Protein AF-A0A963Q254-F1 (afdb_monomer_lite)

Foldseek 3Di:
DVVVVVVCVVVVLVVCLAVVPPPPVQAPLLVQLAVQLVVCCVVPVPAHAQEEEFDPPSRCSNCVNNNVRYHYAHQDQPDPRNVVPHDPPCLQHKYWHKDWLFWDPDLDADPVNQQVSLVPRPDPRSVSRVVVCVVVVHDDRKDKDWAFRDDPSRPRRTTIMMIIGIRDRPPPPPDDDD

Radius of gyration: 19.31 Å; chains: 1; bounding box: 41×35×80 Å

Sequence (178 aa):
VLALVALLGPAYGWWEARSGGDSIYQLPRPEAAQALLHQWQERYPGTPLRWVGGQWQENGLMAFYGDRHLFTLPGTPDSEPAQAYPHPGWARQGGGLLCPAGWSAMPSLTAEDLQTLAGTLDTECARTARQWLLARGQTAPPLAVSLPRLGWRFPAAAPYAYVLYVYLPPATHAAPGG

pLDDT: mean 85.43, std 15.02, range [34.84, 98.19]

Secondary structure (DSSP, 8-state):
-HHHHHHHHHHHHHHHHHHT---GGGS-HHHHHHHHHHHHHHH-TTS-EEEEEESTTTTHHHHHHT-TTPEE-SBSTTSHHHHTS--TTGGGSEEEEEEEEEE-SSS---HHHHHHHHHH--SHHHHHHHHHHHTTT--PPPEEEEE---STT-SS-PPEEEEEEEE-------PPP-

Structure (mmCIF, N/CA/C/O backbone):
data_AF-A0A963Q254-F1
#
_entry.id   AF-A0A963Q254-F1
#
loop_
_atom_site.group_PDB
_atom_site.id
_atom_site.type_symbol
_atom_site.label_atom_id
_atom_site.label_alt_id
_atom_site.label_comp_id
_atom_site.label_asym_id
_atom_site.label_entity_id
_atom_site.label_seq_id
_atom_site.pdbx_PDB_ins_code
_atom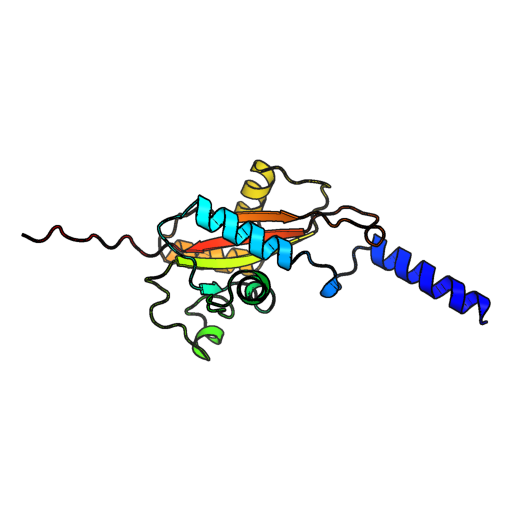_site.Cartn_x
_atom_site.Cartn_y
_atom_site.Cartn_z
_atom_site.occupancy
_atom_site.B_iso_or_equiv
_atom_site.auth_seq_id
_atom_site.auth_comp_id
_atom_site.auth_asym_id
_atom_site.auth_atom_id
_atom_site.pdbx_PDB_model_num
ATOM 1 N N . VAL A 1 1 ? 18.760 -19.162 -42.687 1.00 62.81 1 VAL A N 1
ATOM 2 C CA . VAL A 1 1 ? 17.557 -19.261 -41.821 1.00 62.81 1 VAL A CA 1
ATOM 3 C C . VAL A 1 1 ? 17.934 -19.422 -40.349 1.00 62.81 1 VAL A C 1
ATOM 5 O O . VAL A 1 1 ? 17.625 -18.523 -39.584 1.00 62.81 1 VAL A O 1
ATOM 8 N N . LEU A 1 2 ? 18.687 -20.460 -39.954 1.00 62.59 2 LEU A N 1
ATOM 9 C CA . LEU A 1 2 ? 19.126 -20.668 -38.556 1.00 62.59 2 LEU A CA 1
ATOM 10 C C . LEU A 1 2 ? 19.910 -19.490 -37.943 1.00 62.59 2 LEU A C 1
ATOM 12 O O . LEU A 1 2 ? 19.613 -19.083 -36.827 1.00 62.59 2 LEU A O 1
ATOM 16 N N . ALA A 1 3 ? 20.839 -18.880 -38.688 1.00 68.00 3 ALA A N 1
ATOM 17 C CA . ALA A 1 3 ? 21.587 -17.705 -38.217 1.00 68.00 3 ALA A CA 1
ATOM 18 C C . ALA A 1 3 ? 20.702 -16.462 -37.994 1.00 68.00 3 ALA A C 1
ATOM 20 O O . ALA A 1 3 ? 20.981 -15.645 -37.124 1.00 68.00 3 ALA A O 1
ATOM 21 N N . LEU A 1 4 ? 19.607 -16.339 -38.753 1.00 62.94 4 LEU A N 1
ATOM 22 C CA . LEU A 1 4 ? 18.657 -15.232 -38.627 1.00 62.94 4 LEU A CA 1
ATOM 23 C C . LEU A 1 4 ? 17.777 -15.414 -37.383 1.00 62.94 4 LEU A C 1
ATOM 25 O O . LEU A 1 4 ? 17.580 -14.474 -36.623 1.00 62.94 4 LEU A O 1
ATOM 29 N N . VAL A 1 5 ? 17.327 -16.646 -37.125 1.00 68.25 5 VAL A N 1
ATOM 30 C CA . VAL A 1 5 ? 16.584 -17.007 -35.905 1.00 68.25 5 VAL A CA 1
ATOM 31 C C . VAL A 1 5 ? 17.454 -16.828 -34.652 1.00 68.25 5 VAL A C 1
ATOM 33 O O . VAL A 1 5 ? 16.980 -16.299 -33.649 1.00 68.25 5 VAL A O 1
ATOM 36 N N . ALA A 1 6 ? 18.742 -17.187 -34.724 1.00 72.44 6 ALA A N 1
ATOM 37 C CA . ALA A 1 6 ? 19.686 -17.044 -33.613 1.00 72.44 6 ALA A CA 1
ATOM 38 C C . ALA A 1 6 ? 19.984 -15.581 -33.232 1.00 72.44 6 ALA A C 1
ATOM 40 O O . ALA A 1 6 ? 20.311 -15.320 -32.079 1.00 72.44 6 ALA A O 1
ATOM 41 N N . LEU A 1 7 ? 19.860 -14.633 -34.167 1.00 75.75 7 LEU A N 1
ATOM 42 C CA . LEU A 1 7 ? 20.053 -13.200 -33.908 1.00 75.75 7 LEU A CA 1
ATOM 43 C C . LEU A 1 7 ? 18.751 -12.488 -33.517 1.00 75.75 7 LEU A C 1
ATOM 45 O O . LEU A 1 7 ? 18.782 -11.556 -32.715 1.00 75.75 7 LEU A O 1
ATOM 49 N N . LEU A 1 8 ? 17.606 -12.949 -34.027 1.00 76.75 8 LEU A N 1
ATOM 50 C CA . LEU A 1 8 ? 16.298 -12.375 -33.707 1.00 76.75 8 LEU A CA 1
ATOM 51 C C . LEU A 1 8 ? 15.907 -12.581 -32.239 1.00 76.75 8 LEU A C 1
ATOM 53 O O . LEU A 1 8 ? 15.376 -11.658 -31.636 1.00 76.75 8 LEU A O 1
ATOM 57 N N . GLY A 1 9 ? 16.204 -13.739 -31.639 1.00 71.88 9 GLY A N 1
ATOM 58 C CA . GLY A 1 9 ? 15.888 -14.011 -30.228 1.00 71.88 9 GLY A CA 1
ATOM 59 C C . GLY A 1 9 ? 16.581 -13.055 -29.239 1.00 71.88 9 GLY A C 1
ATOM 60 O O . GLY A 1 9 ? 15.897 -12.405 -28.447 1.00 71.88 9 GLY A O 1
ATOM 61 N N . PRO A 1 10 ? 17.919 -12.908 -29.290 1.00 76.00 10 PRO A N 1
ATOM 62 C CA . PRO A 1 10 ? 18.653 -11.957 -28.456 1.00 76.00 10 PRO A CA 1
ATOM 63 C C . PRO A 1 10 ? 18.282 -10.497 -28.733 1.00 76.00 10 PRO A C 1
ATOM 65 O O . PRO A 1 10 ? 18.144 -9.721 -27.791 1.00 76.00 10 PRO A O 1
ATOM 68 N N . ALA A 1 11 ? 18.087 -10.118 -30.002 1.00 77.56 11 ALA A N 1
ATOM 69 C CA . ALA A 1 11 ? 17.693 -8.757 -30.365 1.00 77.56 11 ALA A CA 1
ATOM 70 C C . ALA A 1 11 ? 16.284 -8.414 -29.855 1.00 77.56 11 ALA A C 1
ATOM 72 O O . ALA A 1 11 ? 16.082 -7.335 -29.301 1.00 77.56 11 ALA A O 1
ATOM 73 N N . TYR A 1 12 ? 15.336 -9.346 -29.979 1.00 74.75 12 TYR A N 1
ATOM 74 C CA . TYR A 1 12 ? 13.987 -9.205 -29.437 1.00 74.75 12 TYR A CA 1
ATOM 75 C C . TYR A 1 12 ? 14.007 -9.124 -27.907 1.00 74.75 12 TYR A C 1
ATOM 77 O O . TYR A 1 12 ? 13.411 -8.214 -27.342 1.00 74.75 12 TYR A O 1
ATOM 85 N N . GLY A 1 13 ? 14.771 -9.993 -27.235 1.00 65.94 13 GLY A N 1
ATOM 86 C CA . GLY A 1 13 ? 14.919 -9.952 -25.778 1.00 65.94 13 GLY A CA 1
ATOM 87 C C . GLY A 1 13 ? 15.575 -8.663 -25.268 1.00 65.94 13 GLY A C 1
ATOM 88 O O . GLY A 1 13 ? 15.171 -8.135 -24.235 1.00 65.94 13 GLY A O 1
ATOM 89 N N . TRP A 1 14 ? 16.552 -8.115 -25.998 1.00 68.56 14 TRP A N 1
ATOM 90 C CA . TRP A 1 14 ? 17.164 -6.823 -25.672 1.00 68.56 14 TRP A CA 1
ATOM 91 C C . TRP A 1 14 ? 16.201 -5.654 -25.903 1.00 68.56 14 TRP A C 1
ATOM 93 O O . TRP A 1 14 ? 16.127 -4.743 -25.077 1.00 68.56 14 TRP A O 1
ATOM 103 N N . TRP A 1 15 ? 15.432 -5.692 -26.995 1.00 70.94 15 TRP A N 1
ATOM 104 C CA . TRP A 1 15 ? 14.402 -4.698 -27.281 1.00 70.94 15 TRP A CA 1
ATOM 105 C C . TRP A 1 15 ? 13.295 -4.720 -26.224 1.00 70.94 15 TRP A C 1
ATOM 107 O O . TRP A 1 15 ? 12.989 -3.674 -25.665 1.00 70.94 15 TRP A O 1
ATOM 117 N N . GLU A 1 16 ? 12.759 -5.884 -25.864 1.00 63.91 16 GLU A N 1
ATOM 118 C CA . GLU A 1 16 ? 11.726 -6.039 -24.831 1.00 63.91 16 GLU A CA 1
ATOM 119 C C . GLU A 1 16 ? 12.223 -5.578 -23.448 1.00 63.91 16 GLU A C 1
ATOM 121 O O . GLU A 1 16 ? 11.529 -4.840 -22.743 1.00 63.91 16 GLU A O 1
ATOM 126 N N . ALA A 1 17 ? 13.463 -5.931 -23.088 1.00 60.19 17 ALA A N 1
ATOM 127 C CA . ALA A 1 17 ? 14.099 -5.492 -21.846 1.00 60.19 17 ALA A CA 1
ATOM 128 C C . ALA A 1 17 ? 14.302 -3.969 -21.782 1.00 60.19 17 ALA A C 1
ATOM 130 O O . ALA A 1 17 ? 14.198 -3.378 -20.708 1.00 60.19 17 ALA A O 1
ATOM 131 N N . ARG A 1 18 ? 14.586 -3.322 -22.920 1.00 62.31 18 ARG A N 1
ATOM 132 C CA . ARG A 1 18 ? 14.738 -1.862 -23.013 1.00 62.31 18 ARG A CA 1
ATOM 133 C C . ARG A 1 18 ? 13.395 -1.135 -23.099 1.00 62.31 18 ARG A C 1
ATOM 135 O O . ARG A 1 18 ? 13.289 -0.013 -22.617 1.00 62.31 18 ARG A O 1
ATOM 142 N N . SER A 1 19 ? 12.392 -1.774 -23.693 1.00 58.62 19 SER A N 1
ATOM 143 C CA . SER A 1 19 ? 11.039 -1.231 -23.870 1.00 58.62 19 SER A CA 1
ATOM 144 C C . SER A 1 19 ? 10.198 -1.304 -22.596 1.00 58.62 19 SER A C 1
ATOM 146 O O . SER A 1 19 ? 9.088 -0.787 -22.581 1.00 58.62 19 SER A O 1
ATOM 148 N N . GLY A 1 20 ? 10.718 -1.926 -21.531 1.00 51.62 20 GLY A N 1
ATOM 149 C CA . GLY A 1 20 ? 10.022 -2.024 -20.254 1.00 51.62 20 GLY A CA 1
ATOM 150 C C . GLY A 1 20 ? 8.779 -2.903 -20.339 1.00 51.62 20 GLY A C 1
ATOM 151 O O . GLY A 1 20 ? 7.760 -2.542 -19.769 1.00 51.62 20 GLY A O 1
ATOM 152 N N . GLY A 1 21 ? 8.847 -4.027 -21.067 1.00 49.16 21 GLY A N 1
ATOM 153 C CA . GLY A 1 21 ? 7.700 -4.922 -21.220 1.00 49.16 21 GLY A CA 1
ATOM 154 C C . GLY A 1 21 ? 7.060 -5.278 -19.872 1.00 49.16 21 GLY A C 1
ATOM 155 O O . GLY A 1 21 ? 7.757 -5.702 -18.946 1.00 49.16 21 GLY A O 1
ATOM 156 N N . ASP A 1 22 ? 5.735 -5.119 -19.787 1.00 52.22 22 ASP A N 1
ATOM 157 C CA . ASP A 1 22 ? 4.868 -5.339 -18.613 1.00 52.22 22 ASP A CA 1
ATOM 158 C C . ASP A 1 22 ? 4.741 -6.821 -18.209 1.00 52.22 22 ASP A C 1
ATOM 160 O O . ASP A 1 22 ? 3.672 -7.342 -17.889 1.00 52.22 22 ASP A O 1
ATOM 164 N N . SER A 1 23 ? 5.841 -7.562 -18.252 1.00 54.16 23 SER A N 1
ATOM 165 C CA . SER A 1 23 ? 5.861 -8.946 -17.816 1.00 54.16 23 SER A CA 1
ATOM 166 C C . SER A 1 23 ? 5.762 -9.004 -16.294 1.00 54.16 23 SER A C 1
ATOM 168 O O . SER A 1 23 ? 6.612 -8.470 -15.576 1.00 54.16 23 SER A O 1
ATOM 170 N N . ILE A 1 24 ? 4.761 -9.733 -15.801 1.00 54.16 24 ILE A N 1
ATOM 171 C CA . ILE A 1 24 ? 4.462 -9.909 -14.370 1.00 54.16 24 ILE A CA 1
ATOM 172 C C . ILE A 1 24 ? 5.674 -10.402 -13.557 1.00 54.16 24 ILE A C 1
ATOM 174 O O . ILE A 1 24 ? 5.759 -10.166 -12.355 1.00 54.16 24 ILE A O 1
ATOM 178 N N . TY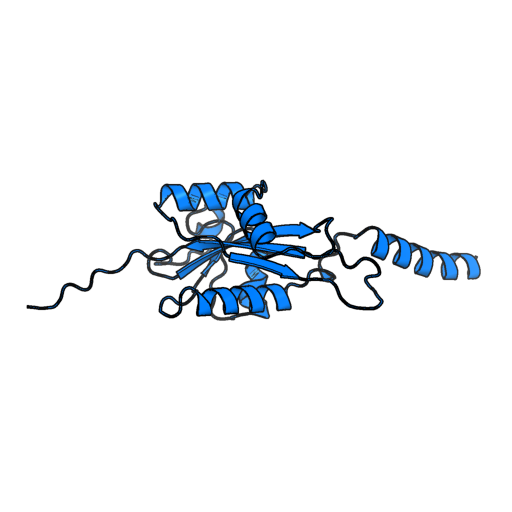R A 1 25 ? 6.616 -11.089 -14.215 1.00 55.94 25 TYR A N 1
ATOM 179 C CA . TYR A 1 25 ? 7.827 -11.661 -13.619 1.00 55.94 25 TYR A CA 1
ATOM 180 C C . TYR A 1 25 ? 8.914 -10.624 -13.305 1.00 55.94 25 TYR A C 1
ATOM 182 O O . TYR A 1 25 ? 9.945 -10.975 -12.741 1.00 55.94 25 TYR A O 1
ATOM 190 N N . GLN A 1 26 ? 8.728 -9.368 -13.716 1.00 64.81 26 GLN A N 1
ATOM 191 C CA . GLN A 1 26 ? 9.754 -8.323 -13.646 1.00 64.81 26 GLN A CA 1
ATOM 192 C C . GLN A 1 26 ? 9.473 -7.280 -12.554 1.00 64.81 26 GLN A C 1
ATOM 194 O O . GLN A 1 26 ? 10.219 -6.310 -12.423 1.00 64.81 26 GLN A O 1
ATOM 199 N N . LEU A 1 27 ? 8.404 -7.471 -11.779 1.00 74.88 27 LEU A N 1
ATOM 200 C CA . LEU A 1 27 ? 7.999 -6.575 -10.701 1.00 74.88 27 LEU A CA 1
ATOM 201 C C . LEU A 1 27 ? 8.743 -6.926 -9.397 1.00 74.88 27 LEU A C 1
ATOM 203 O O . LEU A 1 27 ? 8.749 -8.101 -9.021 1.00 74.88 27 LEU A O 1
ATOM 207 N N . PRO A 1 28 ? 9.312 -5.943 -8.668 1.00 80.25 28 PRO A N 1
ATOM 208 C CA . PRO A 1 28 ? 10.026 -6.163 -7.403 1.00 80.25 28 PRO A CA 1
ATOM 209 C C . PRO A 1 28 ? 9.044 -6.386 -6.236 1.00 80.25 28 PRO A C 1
ATOM 211 O O . PRO A 1 28 ? 8.988 -5.621 -5.274 1.00 80.25 28 PRO A O 1
ATOM 214 N N . ARG A 1 29 ? 8.172 -7.393 -6.367 1.00 86.81 29 ARG A N 1
ATOM 215 C CA . ARG A 1 29 ? 7.088 -7.687 -5.416 1.00 86.81 29 ARG A CA 1
ATOM 216 C C . ARG A 1 29 ? 7.599 -8.131 -4.037 1.00 86.81 29 ARG A C 1
ATOM 218 O O . ARG A 1 29 ? 7.036 -7.651 -3.053 1.00 86.81 29 ARG A O 1
ATOM 225 N N . PRO A 1 30 ? 8.633 -8.991 -3.918 1.00 89.06 30 PRO A N 1
ATOM 226 C CA . PRO A 1 30 ? 9.155 -9.375 -2.609 1.00 89.06 30 PRO A CA 1
ATOM 227 C C . PRO A 1 30 ? 9.728 -8.193 -1.830 1.00 89.06 30 PRO A C 1
ATOM 229 O O . PRO A 1 30 ? 9.389 -7.987 -0.665 1.00 89.06 30 PRO A O 1
ATOM 232 N N . GLU A 1 31 ? 10.547 -7.379 -2.491 1.00 91.00 31 GLU A N 1
ATOM 233 C CA . GLU A 1 31 ? 11.174 -6.206 -1.895 1.00 91.00 31 GLU A CA 1
ATOM 234 C C . GLU A 1 31 ? 10.116 -5.157 -1.523 1.00 91.00 31 GLU A C 1
ATOM 236 O O . GLU A 1 31 ? 10.212 -4.538 -0.463 1.00 91.00 31 GLU A O 1
ATOM 241 N N . ALA A 1 32 ? 9.064 -5.001 -2.340 1.00 92.94 32 ALA A N 1
ATOM 242 C CA . ALA A 1 32 ? 7.949 -4.095 -2.054 1.00 92.94 32 ALA A CA 1
ATOM 243 C C . ALA A 1 32 ? 7.185 -4.514 -0.801 1.00 92.94 32 ALA A C 1
ATOM 245 O O . ALA A 1 32 ? 6.927 -3.672 0.061 1.00 92.94 32 ALA A O 1
ATOM 246 N N . ALA A 1 33 ? 6.865 -5.806 -0.678 1.00 94.69 33 ALA A N 1
ATOM 247 C CA . ALA A 1 33 ? 6.159 -6.337 0.481 1.00 94.69 33 ALA A CA 1
ATOM 248 C C . ALA A 1 33 ? 6.936 -6.075 1.776 1.00 94.69 33 ALA A C 1
ATOM 250 O O . ALA A 1 33 ? 6.391 -5.541 2.742 1.00 94.69 33 ALA A O 1
ATOM 251 N N . GLN A 1 34 ? 8.228 -6.409 1.775 1.00 94.88 34 GLN A N 1
ATOM 252 C CA . GLN A 1 34 ? 9.091 -6.249 2.942 1.00 94.88 34 GLN A CA 1
ATOM 253 C C . GLN A 1 34 ? 9.283 -4.777 3.310 1.00 94.88 34 GLN A C 1
ATOM 255 O O . GLN A 1 34 ? 9.150 -4.421 4.480 1.00 94.88 34 GLN A O 1
ATOM 260 N N . ALA A 1 35 ? 9.532 -3.909 2.326 1.00 95.19 35 ALA A N 1
ATOM 261 C CA . ALA A 1 35 ? 9.721 -2.482 2.565 1.00 95.19 35 ALA A CA 1
ATOM 262 C C . ALA A 1 35 ? 8.457 -1.822 3.140 1.00 95.19 35 ALA A C 1
ATOM 264 O O . ALA A 1 35 ? 8.548 -1.039 4.085 1.00 95.19 35 ALA A O 1
ATOM 265 N N . LEU A 1 36 ? 7.273 -2.161 2.619 1.00 96.88 36 LEU A N 1
ATOM 266 C CA . LEU A 1 36 ? 6.007 -1.633 3.132 1.00 96.88 36 LEU A CA 1
ATOM 267 C C . LEU A 1 36 ? 5.695 -2.140 4.543 1.00 96.88 36 LEU A C 1
ATOM 269 O O . LEU A 1 36 ? 5.244 -1.357 5.376 1.00 96.88 36 LEU A O 1
ATOM 273 N N . LEU A 1 37 ? 5.957 -3.417 4.836 1.00 96.44 37 LEU A N 1
ATOM 274 C CA . LEU A 1 37 ? 5.784 -3.968 6.185 1.00 96.44 37 LEU A CA 1
ATOM 275 C C . LEU A 1 37 ? 6.742 -3.346 7.197 1.00 96.44 37 LEU A C 1
ATOM 277 O O . LEU A 1 37 ? 6.334 -3.041 8.316 1.00 96.44 37 LEU A O 1
ATOM 281 N N . HIS A 1 38 ? 7.991 -3.119 6.798 1.00 96.56 38 HIS A N 1
ATOM 282 C CA . HIS A 1 38 ? 8.966 -2.430 7.631 1.00 96.56 38 HIS A CA 1
ATOM 283 C C . HIS A 1 38 ? 8.506 -1.005 7.950 1.00 96.56 38 HIS A C 1
ATOM 285 O O . HIS A 1 38 ? 8.375 -0.653 9.120 1.00 96.56 38 HIS A O 1
ATOM 291 N N . GLN A 1 39 ? 8.153 -0.219 6.923 1.00 97.12 39 GLN A N 1
ATOM 292 C CA . GLN A 1 39 ? 7.633 1.139 7.117 1.00 97.12 39 GLN A CA 1
ATOM 293 C C . GLN A 1 39 ? 6.364 1.157 7.981 1.00 97.12 39 GLN A C 1
ATOM 295 O O . GLN A 1 39 ? 6.184 2.063 8.796 1.00 97.12 39 GLN A O 1
ATOM 300 N N . TRP A 1 40 ? 5.481 0.166 7.822 1.00 97.25 40 TRP A N 1
ATOM 301 C CA . TRP A 1 40 ? 4.297 0.026 8.664 1.00 97.25 40 TRP A CA 1
ATOM 302 C C . TRP A 1 40 ? 4.680 -0.175 10.130 1.00 97.25 40 TRP A C 1
ATOM 304 O O . TRP A 1 40 ? 4.181 0.542 10.993 1.00 97.25 40 TRP A O 1
ATOM 314 N N . GLN A 1 41 ? 5.570 -1.127 10.415 1.00 96.44 41 GLN A N 1
ATOM 315 C CA . GLN A 1 41 ? 5.991 -1.446 11.778 1.00 96.44 41 GLN A CA 1
ATOM 316 C C . GLN A 1 41 ? 6.697 -0.265 12.454 1.00 96.44 41 GLN A C 1
ATOM 318 O O . GLN A 1 41 ? 6.491 -0.028 13.643 1.00 96.44 41 GLN A O 1
ATOM 323 N N . GLU A 1 42 ? 7.494 0.494 11.703 1.00 96.56 42 GLU A N 1
ATOM 324 C CA . GLU A 1 42 ? 8.147 1.708 12.197 1.00 96.56 42 GLU A CA 1
ATOM 325 C C . GLU A 1 42 ? 7.140 2.817 12.511 1.00 96.56 42 GLU A C 1
ATOM 327 O O . GLU A 1 42 ? 7.255 3.491 13.535 1.00 96.56 42 GLU A O 1
ATOM 332 N N . ARG A 1 43 ? 6.144 3.020 11.640 1.00 96.44 43 ARG A N 1
ATOM 333 C CA . ARG A 1 43 ? 5.192 4.128 11.776 1.00 96.44 43 ARG A CA 1
ATOM 334 C C . ARG A 1 43 ? 4.038 3.827 12.731 1.00 96.44 43 ARG A C 1
ATOM 336 O O . ARG A 1 43 ? 3.524 4.749 13.362 1.00 96.44 43 ARG A O 1
ATOM 343 N N . TYR A 1 44 ? 3.645 2.562 12.859 1.00 96.00 44 TYR A N 1
ATOM 344 C CA . TYR A 1 44 ? 2.493 2.117 13.646 1.00 96.00 44 TYR A CA 1
ATOM 345 C C . TYR A 1 44 ? 2.833 0.917 14.553 1.00 96.00 44 TYR A C 1
ATOM 347 O O . TYR A 1 44 ? 2.161 -0.115 14.487 1.00 96.00 44 TYR A O 1
ATOM 355 N N . PRO A 1 45 ? 3.826 1.023 15.459 1.00 94.44 45 PRO A N 1
ATOM 356 C CA . PRO A 1 45 ? 4.357 -0.129 16.195 1.00 94.44 45 PRO A CA 1
ATOM 357 C C . PRO A 1 45 ? 3.336 -0.848 17.092 1.00 94.44 45 PRO A C 1
ATOM 359 O O . PRO A 1 45 ? 3.494 -2.033 17.371 1.00 94.44 45 PRO A O 1
ATOM 362 N N . GLY A 1 46 ? 2.284 -0.152 17.538 1.00 92.75 46 GLY A N 1
ATOM 363 C CA . GLY A 1 46 ? 1.207 -0.717 18.362 1.00 92.75 46 GLY A CA 1
ATOM 364 C C . GLY A 1 46 ? -0.013 -1.217 17.582 1.00 92.75 46 GLY A C 1
ATOM 365 O O . GLY A 1 46 ? -0.960 -1.705 18.191 1.00 92.75 46 GLY A O 1
ATOM 366 N N . THR A 1 47 ? -0.034 -1.072 16.255 1.00 95.38 47 THR A N 1
ATOM 367 C CA . THR A 1 47 ? -1.165 -1.481 15.410 1.00 95.38 47 THR A CA 1
ATOM 368 C C . THR A 1 47 ? -0.659 -2.446 14.343 1.00 95.38 47 THR A C 1
ATOM 370 O O . THR A 1 47 ? -0.148 -1.994 13.321 1.00 95.38 47 THR A O 1
ATOM 373 N N . PRO A 1 48 ? -0.787 -3.771 14.527 1.00 94.69 48 PRO A N 1
ATOM 374 C CA . PRO A 1 48 ? -0.347 -4.716 13.509 1.00 94.69 48 PRO A CA 1
ATOM 375 C C . PRO A 1 48 ? -1.184 -4.559 12.235 1.00 94.69 48 PRO A C 1
ATOM 377 O O . PRO A 1 48 ? -2.405 -4.379 12.301 1.00 94.69 48 PRO A O 1
ATOM 380 N N . LEU A 1 49 ? -0.536 -4.677 11.075 1.00 97.00 49 LEU A N 1
ATOM 381 C CA . LEU A 1 49 ? -1.232 -4.831 9.802 1.00 97.00 49 LEU A CA 1
ATOM 382 C C . LEU A 1 49 ? -1.866 -6.227 9.778 1.00 97.00 49 LEU A C 1
ATOM 384 O O . LEU A 1 49 ? -1.186 -7.220 10.025 1.00 97.00 49 LEU A O 1
ATOM 388 N N . ARG A 1 50 ? -3.176 -6.321 9.541 1.00 97.38 50 ARG A N 1
ATOM 389 C CA . ARG A 1 50 ? -3.918 -7.599 9.572 1.00 97.38 50 ARG A CA 1
ATOM 390 C C . ARG A 1 50 ? -4.624 -7.920 8.267 1.00 97.38 50 ARG A C 1
ATOM 392 O O . ARG A 1 50 ? -4.954 -9.079 8.029 1.00 97.38 50 ARG A O 1
ATOM 399 N N . TRP A 1 51 ? -4.859 -6.919 7.429 1.00 97.19 51 TRP A N 1
ATOM 400 C CA . TRP A 1 51 ? -5.486 -7.108 6.132 1.00 97.19 51 TRP A CA 1
ATOM 401 C C . TRP A 1 51 ? -4.940 -6.125 5.102 1.00 97.19 51 TRP A C 1
ATOM 403 O O . TRP A 1 51 ? -4.540 -5.010 5.436 1.00 97.19 51 TRP A O 1
ATOM 413 N N . VAL A 1 52 ? -4.935 -6.544 3.840 1.00 97.38 52 VAL A N 1
ATOM 414 C CA . VAL A 1 52 ? -4.541 -5.709 2.704 1.00 97.38 52 VAL A CA 1
ATOM 415 C C . VAL A 1 52 ? -5.559 -5.874 1.579 1.00 97.38 52 VAL A C 1
ATOM 417 O O . VAL A 1 52 ? -5.760 -6.965 1.047 1.00 97.38 52 VAL A O 1
ATOM 420 N N . GLY A 1 53 ? -6.207 -4.774 1.216 1.00 97.00 53 GLY A N 1
ATOM 421 C CA . GLY A 1 53 ? -7.062 -4.648 0.040 1.00 97.00 53 GLY A CA 1
ATOM 422 C C . GLY A 1 53 ? -6.360 -3.906 -1.099 1.00 97.00 53 GLY A C 1
ATOM 423 O O . GLY A 1 53 ? -5.133 -3.835 -1.147 1.00 97.00 53 GLY A O 1
ATOM 424 N N . GLY A 1 54 ? -7.136 -3.295 -1.987 1.00 95.38 54 GLY A N 1
ATOM 425 C CA . GLY A 1 54 ? -6.651 -2.505 -3.118 1.00 95.38 54 GLY A CA 1
ATOM 426 C C . GLY A 1 54 ? -6.729 -3.268 -4.436 1.00 95.38 54 GLY A C 1
ATOM 427 O O . GLY A 1 54 ? -7.688 -4.004 -4.678 1.00 95.38 54 GLY A O 1
ATOM 428 N N . GLN A 1 55 ? -5.747 -3.068 -5.314 1.00 92.94 55 GLN A N 1
ATOM 429 C CA . GLN A 1 55 ? -5.759 -3.687 -6.635 1.00 92.94 55 GLN A CA 1
ATOM 430 C C . GLN A 1 55 ? -5.603 -5.204 -6.520 1.00 92.94 55 GLN A C 1
ATOM 432 O O . GLN A 1 55 ? -4.587 -5.700 -6.031 1.00 92.94 55 GLN A O 1
ATOM 437 N N . TRP A 1 56 ? -6.617 -5.926 -7.002 1.00 82.94 56 TRP A N 1
ATOM 438 C CA . TRP A 1 56 ? -6.630 -7.384 -7.013 1.00 82.94 56 TRP A CA 1
ATOM 439 C C . TRP A 1 56 ? -5.433 -7.953 -7.784 1.00 82.94 56 TRP A C 1
ATOM 441 O O . TRP A 1 56 ? -4.980 -7.358 -8.761 1.00 82.94 56 TRP A O 1
ATOM 451 N N . GLN A 1 57 ? -4.947 -9.114 -7.334 1.00 82.12 57 GLN A N 1
ATOM 452 C CA . GLN A 1 57 ? -3.683 -9.769 -7.712 1.00 82.12 57 GLN A CA 1
ATOM 453 C C . GLN A 1 57 ? -2.421 -9.077 -7.182 1.00 82.12 57 GLN A C 1
ATOM 455 O O . GLN A 1 57 ? -1.551 -9.760 -6.645 1.00 82.12 57 GLN A O 1
ATOM 460 N N . GLU A 1 58 ? -2.314 -7.748 -7.261 1.00 88.44 58 GLU A N 1
ATOM 461 C CA . GLU A 1 58 ? -1.126 -7.053 -6.746 1.00 88.44 58 GLU A CA 1
ATOM 462 C C . GLU A 1 58 ? -1.111 -7.017 -5.220 1.00 88.44 58 GLU A C 1
ATOM 464 O O . GLU A 1 58 ? -0.093 -7.311 -4.607 1.00 88.44 58 GLU A O 1
ATOM 469 N N . ASN A 1 59 ? -2.241 -6.758 -4.570 1.00 89.00 59 ASN A N 1
ATOM 470 C CA . ASN A 1 59 ? -2.311 -6.715 -3.110 1.00 89.00 59 ASN A CA 1
ATOM 471 C C . ASN A 1 59 ? -1.957 -8.040 -2.408 1.00 89.00 59 ASN A C 1
ATOM 473 O O . ASN A 1 59 ? -1.488 -8.030 -1.267 1.00 89.00 59 ASN A O 1
ATOM 477 N N . GLY A 1 60 ? -2.112 -9.172 -3.102 1.00 90.75 60 GLY A N 1
ATOM 478 C CA . GLY A 1 60 ? -1.699 -10.491 -2.624 1.00 90.75 60 GLY A CA 1
ATOM 479 C C . GLY A 1 60 ? -0.192 -10.617 -2.379 1.00 90.75 60 GLY A C 1
ATOM 480 O O . GLY A 1 60 ? 0.216 -11.453 -1.572 1.00 90.75 60 GLY A O 1
ATOM 481 N N . LEU A 1 61 ? 0.639 -9.754 -2.986 1.00 90.62 61 LEU A N 1
ATOM 482 C CA . LEU A 1 61 ? 2.091 -9.761 -2.770 1.00 90.62 61 LEU A CA 1
ATOM 483 C C . LEU A 1 61 ? 2.464 -9.594 -1.295 1.00 90.62 61 LEU A C 1
ATOM 485 O O . LEU A 1 61 ? 3.445 -10.184 -0.846 1.00 90.62 61 LEU A O 1
ATOM 489 N N . MET A 1 62 ? 1.663 -8.836 -0.537 1.00 94.88 62 MET A N 1
ATOM 490 C CA . MET A 1 62 ? 1.935 -8.549 0.874 1.00 94.88 62 MET A CA 1
ATOM 491 C C . MET A 1 62 ? 1.822 -9.812 1.725 1.00 94.88 62 MET A C 1
ATOM 493 O O . MET A 1 62 ? 2.668 -10.054 2.583 1.00 94.88 62 MET A O 1
ATOM 497 N N . ALA A 1 63 ? 0.805 -10.636 1.461 1.00 93.69 63 ALA A N 1
ATOM 498 C CA . ALA A 1 63 ? 0.621 -11.903 2.157 1.00 93.69 63 ALA A CA 1
ATOM 499 C C . ALA A 1 63 ? 1.603 -12.975 1.663 1.00 93.69 63 ALA A C 1
ATOM 501 O O . ALA A 1 63 ? 2.111 -13.768 2.451 1.00 93.69 63 ALA A O 1
ATOM 502 N N . PHE A 1 64 ? 1.892 -12.989 0.359 1.00 92.88 64 PHE A N 1
ATOM 503 C CA . PHE A 1 64 ? 2.736 -14.013 -0.251 1.00 92.88 64 PHE A CA 1
ATOM 504 C C . PHE A 1 64 ? 4.228 -13.849 0.083 1.00 92.88 64 PHE A C 1
ATOM 506 O O . PHE A 1 64 ? 4.895 -14.835 0.386 1.00 92.88 64 PHE A O 1
ATOM 513 N N . TYR A 1 65 ? 4.755 -12.620 0.040 1.00 93.19 65 TYR A N 1
ATOM 514 C CA . TYR A 1 65 ? 6.185 -12.345 0.252 1.00 93.19 65 TYR A CA 1
ATOM 515 C C . TYR A 1 65 ? 6.518 -11.669 1.586 1.00 93.19 65 TYR A C 1
ATOM 517 O O . TYR A 1 65 ? 7.692 -11.595 1.948 1.00 93.19 65 TYR A O 1
ATOM 525 N N . GLY A 1 66 ? 5.514 -11.136 2.283 1.00 91.75 66 GLY A N 1
ATOM 526 C CA . GLY A 1 66 ? 5.689 -10.371 3.512 1.00 91.75 66 GLY A CA 1
ATOM 527 C C . GLY A 1 66 ? 5.251 -11.145 4.752 1.00 91.75 66 GLY A C 1
ATOM 528 O O . GLY A 1 66 ? 6.068 -11.778 5.416 1.00 91.75 66 GLY A O 1
ATOM 529 N N . ASP A 1 67 ? 3.955 -11.092 5.062 1.00 93.94 67 ASP A N 1
ATOM 530 C CA . ASP A 1 67 ? 3.363 -11.769 6.218 1.00 93.94 67 ASP A CA 1
ATOM 531 C C . ASP A 1 67 ? 2.162 -12.623 5.798 1.00 93.94 67 ASP A C 1
ATOM 533 O O . ASP A 1 67 ? 1.081 -12.119 5.490 1.00 93.94 67 ASP A O 1
ATOM 537 N N . ARG A 1 68 ? 2.336 -13.947 5.871 1.00 93.44 68 ARG A N 1
ATOM 538 C CA . ARG A 1 68 ? 1.311 -14.949 5.539 1.00 93.44 68 ARG A CA 1
ATOM 539 C C . ARG A 1 68 ? 0.038 -14.865 6.390 1.00 93.44 68 ARG A C 1
ATOM 541 O O . ARG A 1 68 ? -0.943 -15.530 6.073 1.00 93.44 68 ARG A O 1
ATOM 548 N N . HIS A 1 69 ? 0.065 -14.134 7.505 1.00 94.06 69 HIS A N 1
ATOM 549 C CA . HIS A 1 69 ? -1.085 -13.938 8.386 1.00 94.06 69 HIS A CA 1
ATOM 550 C C . HIS A 1 69 ? -1.962 -12.748 7.976 1.00 94.06 69 HIS A C 1
ATOM 552 O O . HIS A 1 69 ? -3.006 -12.530 8.598 1.00 94.06 69 HIS A O 1
ATOM 558 N N . LEU A 1 70 ? -1.569 -11.999 6.941 1.00 95.69 70 LEU A N 1
ATOM 559 C CA . LEU A 1 70 ? -2.394 -10.957 6.347 1.00 95.69 70 LEU A CA 1
ATOM 560 C C . LEU A 1 70 ? -3.556 -11.552 5.564 1.00 95.69 70 LEU A C 1
ATOM 562 O O . LEU A 1 70 ? -3.383 -12.415 4.706 1.00 95.69 70 LEU A O 1
ATOM 566 N N . PHE A 1 71 ? -4.747 -11.020 5.809 1.00 95.88 71 PHE A N 1
ATOM 567 C CA . PHE A 1 71 ? -5.912 -11.328 4.998 1.00 95.88 71 PHE A CA 1
ATOM 568 C C . PHE A 1 71 ? -5.931 -10.450 3.737 1.00 95.88 71 PHE A C 1
ATOM 570 O O . PHE A 1 71 ? -5.925 -9.221 3.831 1.00 95.88 71 PHE A O 1
ATOM 577 N N . THR A 1 72 ? -5.982 -11.056 2.551 1.00 95.12 72 THR A N 1
ATOM 578 C CA . THR A 1 72 ? -6.048 -10.332 1.270 1.00 95.12 72 THR A CA 1
ATOM 579 C C . THR A 1 72 ? -7.497 -10.167 0.809 1.00 95.12 72 THR A C 1
ATOM 581 O O . THR A 1 72 ? -8.230 -11.147 0.714 1.00 95.12 72 THR A O 1
ATOM 584 N N . LEU A 1 73 ? -7.906 -8.935 0.495 1.00 94.31 73 LEU A N 1
ATOM 585 C CA . LEU A 1 73 ? -9.266 -8.594 0.050 1.00 94.31 73 LEU A CA 1
ATOM 586 C C . LEU A 1 73 ? -9.259 -8.080 -1.396 1.00 94.31 73 LEU A C 1
ATOM 588 O O . LEU A 1 73 ? -8.411 -7.257 -1.725 1.00 94.31 73 LEU A O 1
ATOM 592 N N . PRO A 1 74 ? -10.187 -8.477 -2.276 1.00 91.88 74 PRO A N 1
ATOM 593 C CA . PRO A 1 74 ? -10.353 -7.794 -3.557 1.00 91.88 74 PRO A CA 1
ATOM 594 C C . PRO A 1 74 ? -10.930 -6.391 -3.326 1.00 91.88 74 PRO A C 1
ATOM 596 O O . PRO A 1 74 ? -12.026 -6.254 -2.794 1.00 91.88 74 PRO A O 1
ATOM 599 N N . GLY A 1 75 ? -10.209 -5.334 -3.708 1.00 93.50 75 GLY A N 1
ATOM 600 C CA . GLY A 1 75 ? -10.691 -3.964 -3.525 1.00 93.50 75 GLY A CA 1
ATOM 601 C C . GLY A 1 75 ? -10.762 -3.552 -2.053 1.00 93.50 75 GLY A C 1
ATOM 602 O O . GLY A 1 75 ? -9.812 -3.748 -1.293 1.00 93.50 75 GLY A O 1
ATOM 603 N N . THR A 1 76 ? -11.866 -2.929 -1.646 1.00 95.88 76 THR A N 1
ATOM 604 C CA . THR A 1 76 ? -12.089 -2.507 -0.255 1.00 95.88 76 THR A CA 1
ATOM 605 C C . THR A 1 76 ? -12.798 -3.604 0.550 1.00 95.88 76 THR A C 1
ATOM 607 O O . THR A 1 76 ? -13.531 -4.402 -0.038 1.00 95.88 76 THR A O 1
ATOM 610 N N . PRO A 1 77 ? -12.646 -3.646 1.891 1.00 95.06 77 PRO A N 1
ATOM 611 C CA . PRO A 1 77 ? -13.266 -4.671 2.743 1.00 95.06 77 PRO A CA 1
ATOM 612 C C . PRO A 1 77 ? -14.797 -4.804 2.673 1.00 95.06 77 PRO A C 1
ATOM 614 O O . PRO A 1 77 ? -15.346 -5.803 3.126 1.00 95.06 77 PRO A O 1
ATOM 617 N N . ASP A 1 78 ? -15.489 -3.787 2.172 1.00 93.25 78 ASP A N 1
ATOM 618 C CA . ASP A 1 78 ? -16.947 -3.697 2.033 1.00 93.25 78 ASP A CA 1
ATOM 619 C C . ASP A 1 78 ? -17.425 -3.734 0.570 1.00 93.25 78 ASP A C 1
ATOM 621 O O . ASP A 1 78 ? -18.631 -3.698 0.320 1.00 93.25 78 ASP A O 1
ATOM 625 N N . SER A 1 79 ? -16.502 -3.809 -0.394 1.00 93.00 79 SER A N 1
ATOM 626 C CA . SER A 1 79 ? -16.847 -3.932 -1.811 1.00 93.00 79 SER A CA 1
ATOM 627 C C . SER A 1 79 ? -17.554 -5.258 -2.098 1.00 93.00 79 SER A C 1
ATOM 629 O O . SER A 1 79 ? -17.329 -6.252 -1.409 1.00 93.00 79 SER A O 1
ATOM 631 N N . GLU A 1 80 ? -18.403 -5.289 -3.127 1.00 92.06 80 GLU A N 1
ATOM 632 C CA . GLU A 1 80 ? -19.150 -6.495 -3.516 1.00 92.06 80 GLU A CA 1
ATOM 633 C C . GLU A 1 80 ? -18.236 -7.721 -3.746 1.00 92.06 80 GLU A C 1
ATOM 635 O O . GLU A 1 80 ? -18.503 -8.758 -3.135 1.00 92.06 80 GLU A O 1
ATOM 640 N N . PRO A 1 81 ? -17.077 -7.610 -4.431 1.00 89.69 81 PRO A N 1
ATOM 641 C CA . PRO A 1 81 ? -16.135 -8.724 -4.545 1.00 89.69 81 PRO A CA 1
ATOM 642 C C . PRO A 1 81 ? -15.608 -9.242 -3.198 1.00 89.69 81 PRO A C 1
ATOM 644 O O . PRO A 1 81 ? -15.390 -10.443 -3.036 1.00 89.69 81 PRO A O 1
ATOM 647 N N . ALA A 1 82 ? -15.398 -8.360 -2.214 1.00 92.19 82 ALA A N 1
ATOM 648 C CA . ALA A 1 82 ? -14.908 -8.746 -0.890 1.00 92.19 82 ALA A CA 1
ATOM 649 C C . ALA A 1 82 ? -15.981 -9.456 -0.052 1.00 92.19 82 ALA A C 1
ATOM 651 O O . ALA A 1 82 ? -15.649 -10.201 0.869 1.00 92.19 82 ALA A O 1
ATOM 652 N N . GLN A 1 83 ? -17.263 -9.282 -0.381 1.00 90.94 83 GLN A N 1
ATOM 653 C CA . GLN A 1 83 ? -18.363 -9.953 0.314 1.00 90.94 83 GLN A CA 1
ATOM 654 C C . GLN A 1 83 ? -18.452 -11.447 -0.022 1.00 90.94 83 GLN A C 1
ATOM 656 O O . GLN A 1 83 ? -19.000 -12.207 0.775 1.00 90.94 83 GLN A O 1
ATOM 661 N N . ALA A 1 84 ? -17.864 -11.894 -1.139 1.00 89.31 84 ALA A N 1
ATOM 662 C CA . ALA A 1 84 ? -17.762 -13.317 -1.468 1.00 89.31 84 ALA A CA 1
ATOM 663 C C . ALA A 1 84 ? -16.868 -14.090 -0.476 1.00 89.31 84 ALA A C 1
ATOM 665 O O . ALA A 1 84 ? -17.110 -15.267 -0.209 1.00 89.31 84 ALA A O 1
ATOM 666 N N . TYR A 1 85 ? -15.853 -13.429 0.091 1.00 88.00 85 TYR A N 1
ATOM 667 C CA . TYR A 1 85 ? -14.997 -13.980 1.143 1.00 88.00 85 TYR A CA 1
ATOM 668 C C . TYR A 1 85 ? -14.671 -12.889 2.178 1.00 88.00 85 TYR A C 1
ATOM 670 O O . TYR A 1 85 ? -13.605 -12.267 2.122 1.00 88.00 85 TYR A O 1
ATOM 678 N N . PRO A 1 86 ? -15.613 -12.605 3.099 1.00 91.06 86 PRO A N 1
ATOM 679 C CA . PRO A 1 86 ? -15.517 -11.452 3.979 1.00 91.06 86 PRO A CA 1
ATOM 680 C C . PRO A 1 86 ? -14.425 -11.637 5.033 1.00 91.06 86 PRO A C 1
ATOM 682 O O . PRO A 1 86 ? -14.124 -12.753 5.458 1.00 91.06 86 PRO A O 1
ATOM 685 N N . HIS A 1 87 ? -13.902 -10.514 5.532 1.00 94.50 87 HIS A N 1
ATOM 686 C CA . HIS A 1 87 ? -13.020 -10.464 6.703 1.00 94.50 87 HIS A CA 1
ATOM 687 C C . HIS A 1 87 ? -13.736 -9.806 7.893 1.00 94.50 87 HIS A C 1
ATOM 689 O O . HIS A 1 87 ? -13.669 -8.582 8.061 1.00 94.50 87 HIS A O 1
ATOM 695 N N . PRO A 1 88 ? -14.486 -10.563 8.717 1.00 93.44 88 PRO A N 1
ATOM 696 C CA . PRO A 1 88 ? -15.266 -9.989 9.804 1.00 93.44 88 PRO A CA 1
ATOM 697 C C . PRO A 1 88 ? -14.402 -9.207 10.797 1.00 93.44 88 PRO A C 1
ATOM 699 O O . PRO A 1 88 ? -13.364 -9.667 11.268 1.00 93.44 88 PRO A O 1
ATOM 702 N N . GLY A 1 89 ? -14.862 -8.011 11.165 1.00 93.06 89 GLY A N 1
ATOM 703 C CA . GLY A 1 89 ? -14.171 -7.175 12.145 1.00 93.06 89 GLY A CA 1
ATOM 704 C C . GLY A 1 89 ? -12.916 -6.470 11.623 1.00 93.06 89 GLY A C 1
ATOM 705 O O . GLY A 1 89 ? -12.176 -5.933 12.449 1.00 93.06 89 GLY A O 1
ATOM 706 N N . TRP A 1 90 ? -12.705 -6.413 10.300 1.00 94.94 90 TRP A N 1
ATOM 707 C CA . TRP A 1 90 ? -11.618 -5.657 9.657 1.00 94.94 90 TRP A CA 1
ATOM 708 C C . TRP A 1 90 ? -11.491 -4.219 10.189 1.00 94.94 90 TRP A C 1
ATOM 710 O O . TRP A 1 90 ? -10.383 -3.725 10.372 1.00 94.94 90 TRP A O 1
ATOM 720 N N . ALA A 1 91 ? -12.614 -3.572 10.524 1.00 95.31 91 ALA A N 1
ATOM 721 C CA . ALA A 1 91 ? -12.658 -2.187 10.999 1.00 95.31 91 ALA A CA 1
ATOM 722 C C . ALA A 1 91 ? -12.006 -1.971 12.380 1.00 95.31 91 ALA A C 1
ATOM 724 O O . ALA A 1 91 ? -11.724 -0.845 12.775 1.00 95.31 91 ALA A O 1
ATOM 725 N N . ARG A 1 92 ? -11.761 -3.047 13.138 1.00 95.50 92 ARG A N 1
ATOM 726 C CA . ARG A 1 92 ? -11.057 -3.003 14.434 1.00 95.50 92 ARG A CA 1
ATOM 727 C C . ARG A 1 92 ? -9.580 -3.380 14.311 1.00 95.50 92 ARG A C 1
ATOM 729 O O . ARG A 1 92 ? -8.924 -3.615 15.319 1.00 95.50 92 ARG A O 1
ATOM 736 N N . GLN A 1 93 ? -9.070 -3.496 13.090 1.00 96.00 93 GLN A N 1
ATOM 737 C CA . GLN A 1 93 ? -7.725 -3.972 12.805 1.00 96.00 93 GLN A CA 1
ATOM 738 C C . GLN A 1 93 ? -6.989 -2.980 11.906 1.00 96.00 93 GLN A C 1
ATOM 740 O O . GLN A 1 93 ? -7.610 -2.310 11.081 1.00 96.00 93 GLN A O 1
ATOM 745 N N . GLY A 1 94 ? -5.662 -2.921 12.041 1.00 97.31 94 GLY A N 1
ATOM 746 C CA . GLY A 1 94 ? -4.813 -2.206 11.093 1.00 97.31 94 GLY A CA 1
ATOM 747 C C . GLY A 1 94 ? -4.920 -2.820 9.704 1.00 97.31 94 GLY A C 1
ATOM 748 O O . GLY A 1 94 ? -4.896 -4.046 9.553 1.00 97.31 94 GLY A O 1
ATOM 749 N N . GLY A 1 95 ? -5.035 -1.967 8.695 1.00 97.44 95 GLY A N 1
ATOM 750 C CA . GLY A 1 95 ? -5.187 -2.396 7.316 1.00 97.44 95 GLY A CA 1
ATOM 751 C C . GLY A 1 95 ? -4.650 -1.400 6.312 1.00 97.44 95 GLY A C 1
ATOM 752 O O . GLY A 1 95 ? -4.275 -0.280 6.654 1.00 97.44 95 GLY A O 1
ATOM 753 N N . GLY A 1 96 ? -4.656 -1.788 5.046 1.00 97.62 96 GLY A N 1
ATOM 754 C CA . GLY A 1 96 ? -4.336 -0.853 3.980 1.00 97.62 96 GLY A CA 1
ATOM 755 C C . GLY A 1 96 ? -4.850 -1.290 2.622 1.00 97.62 96 GLY A C 1
ATOM 756 O O . GLY A 1 96 ? -5.229 -2.440 2.420 1.00 97.62 96 GLY A O 1
ATOM 757 N N . LEU A 1 97 ? -4.873 -0.349 1.685 1.00 97.88 97 LEU A N 1
ATOM 758 C CA . LEU A 1 97 ? -5.256 -0.571 0.295 1.00 97.88 97 LEU A CA 1
ATOM 759 C C . LEU A 1 97 ? -4.017 -0.366 -0.575 1.00 97.88 97 LEU A C 1
ATOM 761 O O . LEU A 1 97 ? -3.520 0.756 -0.687 1.00 97.88 97 LEU A O 1
ATOM 765 N N . LEU A 1 98 ? -3.487 -1.456 -1.134 1.00 97.81 98 LEU A N 1
ATOM 766 C CA . LEU A 1 98 ? -2.276 -1.429 -1.947 1.00 97.81 98 LEU A CA 1
ATOM 767 C C . LEU A 1 98 ? -2.619 -1.090 -3.396 1.00 97.81 98 LEU A C 1
ATOM 769 O O . LEU A 1 98 ? -3.391 -1.800 -4.045 1.00 97.81 98 LEU A O 1
ATOM 773 N N . CYS A 1 99 ? -2.001 -0.034 -3.908 1.00 96.69 99 CYS A N 1
ATOM 774 C CA . CYS A 1 99 ? -2.128 0.401 -5.287 1.00 96.69 99 CYS A CA 1
ATOM 775 C C . CYS A 1 99 ? -0.739 0.484 -5.937 1.00 96.69 99 CYS A C 1
ATOM 777 O O . CYS A 1 99 ? 0.120 1.222 -5.444 1.00 96.69 99 CYS A O 1
ATOM 779 N N . PRO A 1 100 ? -0.487 -0.236 -7.040 1.00 94.38 100 PRO A N 1
ATOM 780 C CA . PRO A 1 100 ? 0.705 -0.005 -7.839 1.00 94.38 100 PRO A CA 1
ATOM 781 C C . PRO A 1 100 ? 0.656 1.396 -8.458 1.00 94.38 100 PRO A C 1
ATOM 783 O O . PRO A 1 100 ? -0.382 1.844 -8.951 1.00 94.38 100 PRO A O 1
ATOM 786 N N . ALA A 1 101 ? 1.794 2.082 -8.433 1.00 92.25 101 ALA A N 1
ATOM 787 C CA . ALA A 1 101 ? 1.972 3.381 -9.071 1.00 92.25 101 ALA A CA 1
ATOM 788 C C . ALA A 1 101 ? 2.627 3.274 -10.458 1.00 92.25 101 ALA A C 1
ATOM 790 O O . ALA A 1 101 ? 2.587 4.229 -11.228 1.00 92.25 101 ALA A O 1
ATOM 791 N N . GLY A 1 102 ? 3.184 2.106 -10.792 1.00 88.88 102 GLY A N 1
ATOM 792 C CA . GLY A 1 102 ? 3.810 1.850 -12.084 1.00 88.88 102 GLY A CA 1
ATOM 793 C C . GLY A 1 102 ? 5.295 2.209 -12.125 1.00 88.88 102 GLY A C 1
ATOM 794 O O . GLY A 1 102 ? 5.939 2.448 -11.098 1.00 88.88 102 GLY A O 1
ATOM 795 N N . TRP A 1 103 ? 5.837 2.207 -13.343 1.00 85.62 103 TRP A N 1
ATOM 796 C CA . TRP A 1 103 ? 7.225 2.561 -13.628 1.00 85.62 103 TRP A CA 1
ATOM 797 C C . TRP A 1 103 ? 7.430 4.075 -13.573 1.00 85.62 103 TRP A C 1
ATOM 799 O O . TRP A 1 103 ? 6.690 4.833 -14.200 1.00 85.62 103 TRP A O 1
ATOM 809 N N . SER A 1 104 ? 8.474 4.511 -12.873 1.00 82.00 104 SER A N 1
ATOM 810 C CA . SER A 1 104 ? 8.911 5.906 -12.900 1.00 82.00 104 SER A CA 1
ATOM 811 C C . SER A 1 104 ? 9.823 6.171 -14.096 1.00 82.00 104 SER A C 1
ATOM 813 O O . SER A 1 104 ? 10.717 5.381 -14.402 1.00 82.00 104 SER A O 1
ATOM 815 N N . ALA A 1 105 ? 9.646 7.331 -14.733 1.00 74.88 105 ALA A N 1
ATOM 816 C CA . ALA A 1 105 ? 10.596 7.845 -15.719 1.00 74.88 105 ALA A CA 1
ATOM 817 C C . ALA A 1 105 ? 11.896 8.363 -15.070 1.00 74.88 105 ALA A C 1
ATOM 819 O O . ALA A 1 105 ? 12.913 8.501 -15.749 1.00 74.88 105 ALA A O 1
ATOM 820 N N . MET A 1 106 ? 11.873 8.654 -13.764 1.00 76.69 106 MET A N 1
ATOM 821 C CA . MET A 1 106 ? 13.040 9.110 -13.009 1.00 76.69 106 MET A CA 1
ATOM 822 C C . MET A 1 106 ? 13.823 7.912 -12.450 1.00 76.69 106 MET A C 1
ATOM 824 O O . MET A 1 106 ? 13.205 6.977 -11.941 1.00 76.69 106 MET A O 1
ATOM 828 N N . PRO A 1 107 ? 15.170 7.929 -12.496 1.00 73.75 107 PRO A N 1
ATOM 829 C CA . PRO A 1 107 ? 16.007 6.799 -12.074 1.00 73.75 107 PRO A CA 1
ATOM 830 C C . PRO A 1 107 ? 15.966 6.538 -10.561 1.00 73.75 107 PRO A C 1
ATOM 832 O O . PRO A 1 107 ? 16.268 5.437 -10.109 1.00 73.75 107 PRO A O 1
ATOM 835 N N . SER A 1 108 ? 15.589 7.541 -9.772 1.00 81.62 108 SER A N 1
ATOM 836 C CA . SER A 1 108 ? 15.364 7.435 -8.335 1.0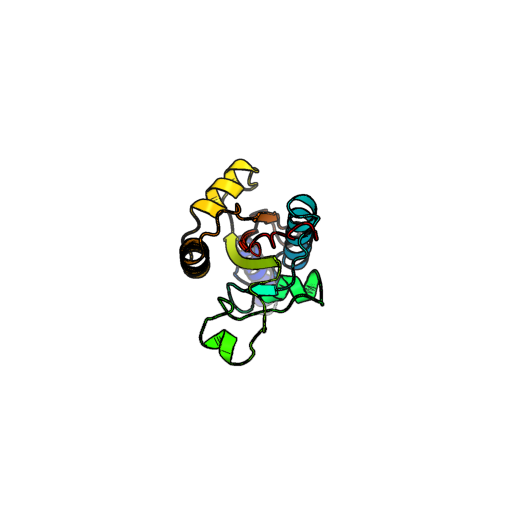0 81.62 108 SER A CA 1
ATOM 837 C C . SER A 1 108 ? 14.258 8.402 -7.917 1.00 81.62 108 SER A C 1
ATOM 839 O O . SER A 1 108 ? 14.049 9.429 -8.560 1.00 81.62 108 SER A O 1
ATOM 841 N N . LEU A 1 109 ? 13.542 8.049 -6.849 1.00 87.38 109 LEU A N 1
ATOM 842 C CA . LEU A 1 109 ? 12.535 8.894 -6.209 1.00 87.38 109 LEU A CA 1
ATOM 843 C C . LEU A 1 109 ? 13.012 9.211 -4.793 1.00 87.38 109 LEU A C 1
ATOM 845 O O . LEU A 1 109 ? 13.405 8.306 -4.052 1.00 87.38 109 LEU A O 1
ATOM 849 N N . THR A 1 110 ? 13.000 10.487 -4.423 1.00 91.44 110 THR A N 1
ATOM 850 C CA . THR A 1 110 ? 13.249 10.925 -3.047 1.00 91.44 110 THR A CA 1
ATOM 851 C C . THR A 1 110 ? 12.030 10.649 -2.159 1.00 91.44 110 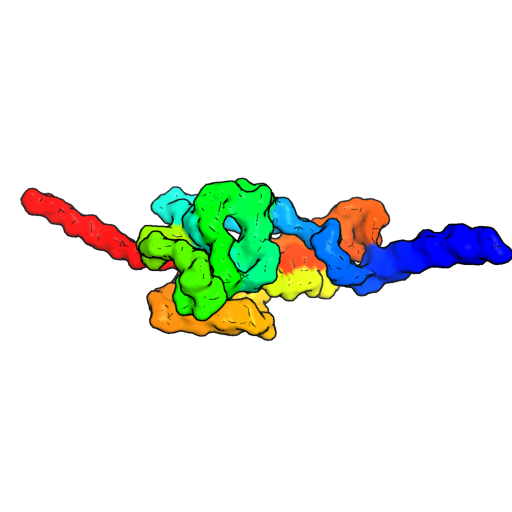THR A C 1
ATOM 853 O O . THR A 1 110 ? 10.952 10.286 -2.634 1.00 91.44 110 THR A O 1
ATOM 856 N N . ALA A 1 111 ? 12.175 10.836 -0.845 1.00 89.81 111 ALA A N 1
ATOM 857 C CA . ALA A 1 111 ? 11.045 10.727 0.079 1.00 89.81 111 ALA A CA 1
ATOM 858 C C . ALA A 1 111 ? 9.930 11.746 -0.236 1.00 89.81 111 ALA A C 1
ATOM 860 O O . ALA A 1 111 ? 8.750 11.425 -0.108 1.00 89.81 111 ALA A O 1
ATOM 861 N N . GLU A 1 112 ? 10.294 12.950 -0.683 1.00 92.44 112 GLU A N 1
ATOM 862 C CA . GLU A 1 112 ? 9.341 13.991 -1.080 1.00 92.44 112 GLU A CA 1
ATOM 863 C C . GLU A 1 112 ? 8.611 13.625 -2.380 1.00 92.44 112 GLU A C 1
ATOM 865 O O . GLU A 1 112 ? 7.388 13.771 -2.467 1.00 92.44 112 GLU A O 1
ATOM 870 N N . ASP A 1 113 ? 9.326 13.047 -3.349 1.00 93.31 113 ASP A N 1
ATOM 871 C CA . ASP A 1 113 ? 8.719 12.543 -4.585 1.00 93.31 113 ASP A CA 1
ATOM 872 C C . ASP A 1 113 ? 7.716 11.425 -4.294 1.00 93.31 113 ASP A C 1
ATOM 874 O O . ASP A 1 113 ? 6.622 11.407 -4.853 1.00 93.31 113 ASP A O 1
ATOM 878 N N . LEU A 1 114 ? 8.057 10.505 -3.387 1.00 93.50 114 LEU A N 1
ATOM 879 C CA . LEU A 1 114 ? 7.173 9.416 -2.970 1.00 93.50 114 LEU A CA 1
ATOM 880 C C . LEU A 1 114 ? 5.916 9.924 -2.262 1.00 93.50 114 LEU A C 1
ATOM 882 O O . LEU A 1 114 ? 4.821 9.413 -2.507 1.00 93.50 114 LEU A O 1
ATOM 886 N N . GLN A 1 115 ? 6.053 10.946 -1.418 1.00 91.94 115 GLN A N 1
ATOM 887 C CA . GLN A 1 115 ? 4.911 11.574 -0.763 1.00 91.94 115 GLN A CA 1
ATOM 888 C C . GLN A 1 115 ? 4.001 12.270 -1.784 1.00 91.94 115 GLN A C 1
ATOM 890 O O . GLN A 1 115 ? 2.777 12.121 -1.735 1.00 91.94 115 GLN A O 1
ATOM 895 N N . THR A 1 116 ? 4.598 12.985 -2.740 1.00 93.75 116 THR A N 1
ATOM 896 C CA . THR A 1 116 ? 3.878 13.647 -3.834 1.00 93.75 116 THR A CA 1
ATOM 897 C C . THR A 1 116 ? 3.159 12.625 -4.709 1.00 93.75 116 THR A C 1
ATOM 899 O O . THR A 1 116 ? 1.967 12.775 -4.989 1.00 93.75 116 THR A O 1
ATOM 902 N N . LEU A 1 117 ? 3.842 11.539 -5.081 1.00 93.75 117 LEU A N 1
ATOM 903 C CA . LEU A 1 117 ? 3.275 10.428 -5.838 1.00 93.75 117 LEU A CA 1
ATOM 904 C C . LEU A 1 117 ? 2.063 9.841 -5.116 1.00 93.75 117 LEU A C 1
ATOM 906 O O . LEU A 1 117 ? 0.999 9.712 -5.711 1.00 93.75 117 LEU A O 1
ATOM 910 N N . ALA A 1 118 ? 2.179 9.544 -3.822 1.00 93.19 118 ALA A N 1
ATOM 911 C CA . ALA A 1 118 ? 1.083 8.959 -3.057 1.00 93.19 118 ALA A CA 1
ATOM 912 C C . ALA A 1 118 ? -0.153 9.877 -2.971 1.00 93.19 118 ALA A C 1
ATOM 914 O O . ALA A 1 118 ? -1.293 9.397 -2.977 1.00 93.19 118 ALA A O 1
ATOM 915 N N . GLY A 1 119 ? 0.067 11.196 -2.925 1.00 91.31 119 GLY A N 1
ATOM 916 C CA . GLY A 1 119 ? -0.994 12.202 -2.927 1.00 91.31 119 GLY A CA 1
ATOM 917 C C . GLY A 1 119 ? -1.643 12.436 -4.294 1.00 91.31 119 GLY A C 1
ATOM 918 O O . GLY A 1 119 ? -2.826 12.770 -4.346 1.00 91.31 119 GLY A O 1
ATOM 919 N N . THR A 1 120 ? -0.905 12.234 -5.388 1.00 93.50 120 THR A N 1
ATOM 920 C CA . THR A 1 120 ? -1.327 12.594 -6.757 1.00 93.50 120 THR A CA 1
ATOM 921 C C . THR A 1 120 ? -1.629 11.401 -7.662 1.00 93.50 120 THR A C 1
ATOM 923 O O . THR A 1 120 ? -2.184 11.602 -8.738 1.00 93.50 120 THR A O 1
ATOM 926 N N . LEU A 1 121 ? -1.340 10.168 -7.228 1.00 94.94 121 LEU A N 1
ATOM 927 C CA . LEU A 1 121 ? -1.574 8.950 -8.005 1.00 94.94 121 LEU A CA 1
ATOM 928 C C . LEU A 1 121 ? -3.033 8.859 -8.476 1.00 94.94 121 LEU A C 1
ATOM 930 O O . LEU A 1 121 ? -3.953 8.744 -7.665 1.00 94.94 121 LEU A O 1
ATOM 934 N N . ASP A 1 122 ? -3.238 8.882 -9.793 1.00 94.69 122 ASP A N 1
ATOM 935 C CA . ASP A 1 122 ? -4.566 8.940 -10.415 1.00 94.69 122 ASP A CA 1
ATOM 936 C C . ASP A 1 122 ? -4.976 7.620 -11.085 1.00 94.69 122 ASP A C 1
ATOM 938 O O . ASP A 1 122 ? -5.534 7.571 -12.178 1.00 94.69 122 ASP A O 1
ATOM 942 N N . THR A 1 123 ? -4.690 6.504 -10.417 1.00 94.62 123 THR A N 1
ATOM 943 C CA . THR A 1 123 ? -5.230 5.200 -10.814 1.00 94.62 123 THR A CA 1
ATOM 944 C C . THR A 1 123 ? -6.629 5.007 -10.230 1.00 94.62 123 THR A C 1
ATOM 946 O O . THR A 1 123 ? -7.003 5.620 -9.226 1.00 94.62 123 THR A O 1
ATOM 949 N N . GLU A 1 124 ? -7.429 4.122 -10.826 1.00 94.81 124 GLU A N 1
ATOM 950 C CA . GLU A 1 124 ? -8.733 3.741 -10.268 1.00 94.81 124 GLU A CA 1
ATOM 951 C C . GLU A 1 124 ? -8.610 3.208 -8.832 1.00 94.81 124 GLU A C 1
ATOM 953 O O . GLU A 1 124 ? -9.376 3.616 -7.955 1.00 94.81 124 GLU A O 1
ATOM 958 N N . CYS A 1 125 ? -7.589 2.384 -8.568 1.00 95.69 125 CYS A N 1
ATOM 959 C CA . CYS A 1 125 ? -7.269 1.905 -7.225 1.00 95.69 125 CYS A CA 1
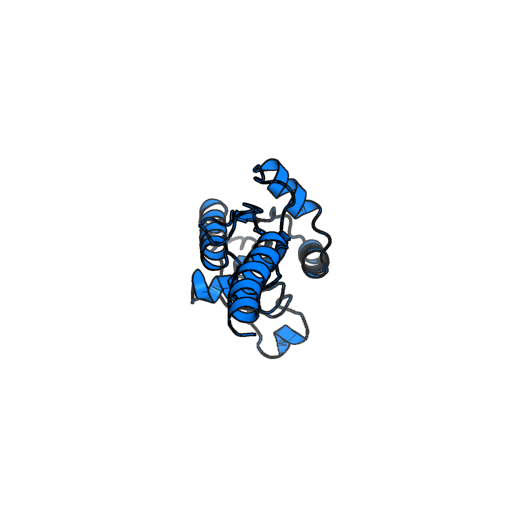ATOM 960 C C . CYS A 1 125 ? -7.045 3.071 -6.254 1.00 95.69 125 CYS A C 1
ATOM 962 O O . CYS A 1 125 ? -7.682 3.131 -5.204 1.00 95.69 125 CYS A O 1
ATOM 964 N N . ALA A 1 126 ? -6.184 4.027 -6.615 1.00 96.88 126 ALA A N 1
ATOM 965 C CA . ALA A 1 126 ? -5.822 5.144 -5.750 1.00 96.88 126 ALA A CA 1
ATOM 966 C C . ALA A 1 126 ? -6.985 6.112 -5.497 1.00 96.88 126 ALA A C 1
ATOM 968 O O . ALA A 1 126 ? -7.151 6.616 -4.383 1.00 96.88 126 ALA A O 1
ATOM 969 N N . ARG A 1 127 ? -7.818 6.379 -6.511 1.00 96.69 127 ARG A N 1
ATOM 970 C CA . ARG A 1 127 ? -9.045 7.173 -6.342 1.00 96.69 127 ARG A CA 1
ATOM 971 C C . ARG A 1 127 ? -10.021 6.479 -5.395 1.00 96.69 127 ARG A C 1
ATOM 973 O O . ARG A 1 127 ? -10.455 7.101 -4.428 1.00 96.69 127 ARG A O 1
ATOM 980 N N . THR A 1 128 ? -10.289 5.194 -5.622 1.00 96.25 128 THR A N 1
ATOM 981 C CA . THR A 1 128 ? -11.195 4.393 -4.785 1.00 96.25 128 THR A CA 1
ATOM 982 C C . THR A 1 128 ? -10.696 4.323 -3.346 1.00 96.25 128 THR A C 1
ATOM 984 O O . THR A 1 128 ? -11.457 4.580 -2.419 1.00 96.25 128 THR A O 1
ATOM 987 N N . ALA A 1 129 ? -9.404 4.054 -3.145 1.00 97.38 129 ALA A N 1
ATOM 988 C CA . ALA A 1 129 ? -8.803 3.967 -1.821 1.00 97.38 129 ALA A CA 1
ATOM 989 C C . ALA A 1 129 ? -8.915 5.281 -1.040 1.00 97.38 129 ALA A C 1
ATOM 991 O O . ALA A 1 129 ? -9.376 5.280 0.102 1.00 97.38 129 ALA A O 1
ATOM 992 N N . ARG A 1 130 ? -8.560 6.412 -1.665 1.00 96.88 130 ARG A N 1
ATOM 993 C CA . ARG A 1 130 ? -8.678 7.735 -1.037 1.00 96.88 130 ARG A CA 1
ATOM 994 C C . ARG A 1 130 ? -10.126 8.067 -0.696 1.00 96.88 130 ARG A C 1
ATOM 996 O O . ARG A 1 130 ? -10.398 8.455 0.433 1.00 96.88 130 ARG A O 1
ATOM 1003 N N . GLN A 1 131 ? -11.059 7.876 -1.628 1.00 96.69 131 GLN A N 1
ATOM 1004 C CA . GLN A 1 131 ? -12.482 8.138 -1.384 1.00 96.69 131 GLN A CA 1
ATOM 1005 C C . GLN A 1 131 ? -13.032 7.270 -0.247 1.00 96.69 131 GLN A C 1
ATOM 1007 O O . GLN A 1 131 ? -13.717 7.770 0.644 1.00 96.69 131 GLN A O 1
ATOM 1012 N N . TRP A 1 132 ? -12.682 5.984 -0.241 1.00 97.19 132 TRP A N 1
ATOM 1013 C CA . TRP A 1 132 ? -13.120 5.032 0.771 1.00 97.19 132 TRP A CA 1
ATOM 1014 C C . TRP A 1 132 ? -12.601 5.367 2.175 1.00 97.19 132 TRP A C 1
ATOM 1016 O O . TRP A 1 132 ? -13.356 5.260 3.147 1.00 97.19 132 TRP A O 1
ATOM 1026 N N . LEU A 1 133 ? -11.335 5.790 2.276 1.00 97.44 133 LEU A N 1
ATOM 1027 C CA . LEU A 1 133 ? -10.704 6.234 3.521 1.00 97.44 133 LEU A CA 1
ATOM 1028 C C . LEU A 1 133 ? -11.282 7.565 4.013 1.00 97.44 133 LEU A C 1
ATOM 1030 O O . LEU A 1 133 ? -11.636 7.681 5.188 1.00 97.44 133 LEU A O 1
ATOM 1034 N N . LEU A 1 134 ? -11.446 8.541 3.115 1.00 96.19 134 LEU A N 1
ATOM 1035 C CA . LEU A 1 134 ? -12.031 9.845 3.435 1.00 96.19 134 LEU A CA 1
ATOM 1036 C C . LEU A 1 134 ? -13.457 9.704 3.976 1.00 96.19 134 LEU A C 1
ATOM 1038 O O . LEU A 1 134 ? -13.784 10.303 4.998 1.00 96.19 134 LEU A O 1
ATOM 1042 N N . ALA A 1 135 ? -14.277 8.842 3.366 1.00 96.62 135 ALA A N 1
ATOM 1043 C CA . ALA A 1 135 ? -15.632 8.543 3.838 1.00 96.62 135 ALA A CA 1
ATOM 1044 C C . ALA A 1 135 ? -15.674 7.948 5.262 1.00 96.62 135 ALA A C 1
ATOM 1046 O O . ALA A 1 135 ? -16.728 7.916 5.892 1.00 96.62 135 ALA A O 1
ATOM 1047 N N . ARG A 1 136 ? -14.531 7.480 5.780 1.00 95.56 136 ARG A N 1
ATOM 1048 C CA . ARG A 1 136 ? -14.366 6.881 7.113 1.00 95.56 136 ARG A CA 1
ATOM 1049 C C . ARG A 1 136 ? -13.596 7.773 8.082 1.00 95.56 136 ARG A C 1
ATOM 1051 O O . ARG A 1 136 ? -13.215 7.306 9.153 1.00 95.56 136 ARG A O 1
ATOM 1058 N N . GLY A 1 137 ? -13.336 9.026 7.705 1.00 95.69 137 GLY A N 1
ATOM 1059 C CA . GLY A 1 137 ? -12.573 9.970 8.522 1.00 95.69 137 GLY A CA 1
ATOM 1060 C C . GLY A 1 137 ? -11.111 9.566 8.724 1.00 95.69 137 GLY A C 1
ATOM 1061 O O . 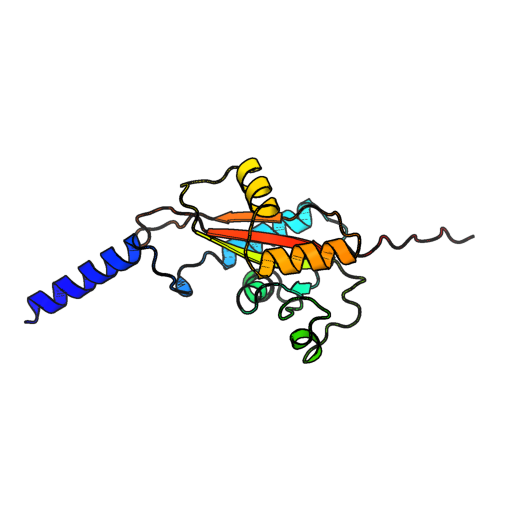GLY A 1 137 ? -10.484 10.005 9.684 1.00 95.69 137 GLY A O 1
ATOM 1062 N N . GLN A 1 138 ? -10.565 8.712 7.856 1.00 95.75 138 GLN A N 1
ATOM 1063 C CA . GLN A 1 138 ? -9.166 8.304 7.929 1.00 95.75 138 GLN A CA 1
ATOM 1064 C C . GLN A 1 138 ? -8.273 9.424 7.393 1.00 95.75 138 GLN A C 1
ATOM 1066 O O . GLN A 1 138 ? -8.493 9.938 6.297 1.00 95.75 138 GLN A O 1
ATOM 1071 N N . THR A 1 139 ? -7.251 9.783 8.166 1.00 93.56 139 THR A N 1
ATOM 1072 C CA . THR A 1 139 ? -6.302 10.864 7.844 1.00 93.56 139 THR A CA 1
ATOM 1073 C C . THR A 1 139 ? -4.845 10.407 7.873 1.00 93.56 139 THR A C 1
ATOM 1075 O O . THR A 1 139 ? -3.942 11.213 7.655 1.00 93.56 139 THR A O 1
ATOM 1078 N N . ALA A 1 140 ? -4.600 9.120 8.142 1.00 94.75 140 ALA A N 1
ATOM 1079 C CA . ALA A 1 140 ? -3.256 8.568 8.173 1.00 94.75 140 ALA A CA 1
ATOM 1080 C C . ALA A 1 140 ? -2.568 8.752 6.806 1.00 94.75 140 ALA A C 1
ATOM 1082 O O . ALA A 1 140 ? -3.177 8.460 5.770 1.00 94.75 140 ALA A O 1
ATOM 1083 N N . PRO A 1 141 ? -1.310 9.229 6.778 1.00 94.56 141 PRO A N 1
ATOM 1084 C CA . PRO A 1 141 ? -0.590 9.394 5.527 1.00 94.56 141 PRO A CA 1
ATOM 1085 C C . PRO A 1 141 ? -0.353 8.026 4.868 1.00 94.56 141 PRO A C 1
ATOM 1087 O O . PRO A 1 141 ? -0.075 7.051 5.572 1.00 94.56 141 PRO A O 1
ATOM 1090 N N . PRO A 1 142 ? -0.435 7.934 3.529 1.00 97.12 142 PRO A N 1
ATOM 1091 C CA . PRO A 1 142 ? -0.084 6.711 2.822 1.00 97.12 142 PRO A CA 1
ATOM 1092 C C . PRO A 1 142 ? 1.402 6.374 3.008 1.00 97.12 142 PRO A C 1
ATOM 1094 O O . PRO A 1 142 ? 2.236 7.255 3.227 1.00 97.12 142 PRO A O 1
ATOM 1097 N N . LEU A 1 143 ? 1.735 5.091 2.884 1.00 97.25 143 LEU A N 1
ATOM 1098 C CA . LEU A 1 143 ? 3.115 4.622 2.767 1.00 97.25 143 LEU A CA 1
ATOM 1099 C C . LEU A 1 143 ? 3.442 4.439 1.289 1.00 97.25 143 LEU A C 1
ATOM 1101 O O . LEU A 1 143 ? 2.601 3.971 0.525 1.00 97.25 143 LEU A O 1
ATOM 1105 N N . ALA A 1 144 ? 4.655 4.786 0.883 1.00 96.62 144 ALA A N 1
ATOM 1106 C CA . ALA A 1 144 ? 5.086 4.636 -0.497 1.00 96.62 144 ALA A CA 1
ATOM 1107 C C . ALA A 1 144 ? 6.506 4.079 -0.552 1.00 96.62 144 ALA A C 1
ATOM 1109 O O . ALA A 1 144 ? 7.373 4.428 0.252 1.00 96.62 144 ALA A O 1
ATOM 1110 N N . VAL A 1 145 ? 6.729 3.194 -1.517 1.00 94.81 145 VAL A N 1
ATOM 1111 C CA . VAL A 1 145 ? 8.030 2.585 -1.791 1.00 94.81 145 VAL A CA 1
ATOM 1112 C C . VAL A 1 145 ? 8.318 2.684 -3.276 1.00 94.81 145 VAL A C 1
ATOM 1114 O O . VAL A 1 145 ? 7.410 2.580 -4.097 1.00 94.81 145 VAL A O 1
ATOM 1117 N N . SER A 1 146 ? 9.589 2.864 -3.615 1.00 93.06 146 SER A N 1
ATOM 1118 C CA . SER A 1 146 ? 10.093 2.819 -4.983 1.00 93.06 146 SER A CA 1
ATOM 1119 C C . SER A 1 146 ? 11.331 1.954 -5.002 1.00 93.06 146 SER A C 1
ATOM 1121 O O . SER A 1 146 ? 12.276 2.206 -4.255 1.00 93.06 146 SER A O 1
ATOM 1123 N N . LEU A 1 147 ? 11.314 0.926 -5.841 1.00 88.88 147 LEU A N 1
ATOM 1124 C CA . LEU A 1 147 ? 12.340 -0.102 -5.846 1.00 88.88 147 LEU A CA 1
ATOM 1125 C C . LEU A 1 147 ? 12.983 -0.176 -7.226 1.00 88.88 147 LEU A C 1
ATOM 1127 O O . LEU A 1 147 ? 12.272 -0.386 -8.216 1.00 88.88 147 LEU A O 1
ATOM 1131 N N . PRO A 1 148 ? 14.309 0.022 -7.317 1.00 78.94 148 PRO A N 1
ATOM 1132 C CA . PRO A 1 148 ? 15.012 -0.083 -8.581 1.00 78.94 148 PRO A CA 1
ATOM 1133 C C . PRO A 1 148 ? 15.028 -1.534 -9.059 1.00 78.94 148 PRO A C 1
ATOM 1135 O O . PRO A 1 148 ? 15.073 -2.478 -8.269 1.00 78.94 148 PRO A O 1
ATOM 1138 N N . ARG A 1 149 ? 15.079 -1.712 -10.378 1.00 72.31 149 ARG A N 1
ATOM 1139 C CA . ARG A 1 149 ? 15.471 -2.989 -10.977 1.00 72.31 149 ARG A CA 1
ATOM 1140 C C . ARG A 1 149 ? 16.988 -3.048 -11.050 1.00 72.31 149 ARG A C 1
ATOM 1142 O O . ARG A 1 149 ? 17.608 -2.176 -11.653 1.00 72.31 149 ARG A O 1
ATOM 1149 N N . LEU A 1 150 ? 17.576 -4.086 -10.467 1.00 66.00 150 LEU A N 1
ATOM 1150 C CA . LEU A 1 150 ? 19.015 -4.327 -10.518 1.00 66.00 150 LEU A CA 1
ATOM 1151 C C . LEU A 1 150 ? 19.300 -5.619 -11.290 1.00 66.00 150 LEU A C 1
ATOM 1153 O O . LEU A 1 150 ? 18.573 -6.603 -11.170 1.00 66.00 150 LEU A O 1
ATOM 1157 N N . GLY A 1 151 ? 20.372 -5.617 -12.082 1.00 65.88 151 GLY A N 1
ATOM 1158 C CA . GLY A 1 151 ? 20.878 -6.803 -12.776 1.00 65.88 151 GLY A CA 1
ATOM 1159 C C . GLY A 1 151 ? 21.008 -6.639 -14.290 1.00 65.88 151 GLY A C 1
ATOM 1160 O O . GLY A 1 151 ? 20.394 -5.777 -14.911 1.00 65.88 151 GLY A O 1
ATOM 1161 N N . TRP A 1 152 ? 21.805 -7.516 -14.901 1.00 68.38 152 TRP A N 1
ATOM 1162 C CA . TRP A 1 152 ? 22.161 -7.468 -16.327 1.00 68.38 152 TRP A CA 1
ATOM 1163 C C . TRP A 1 152 ? 20.958 -7.553 -17.285 1.00 68.38 152 TRP A C 1
ATOM 1165 O O . TRP A 1 152 ? 21.053 -7.133 -18.435 1.00 68.38 152 TRP A O 1
ATOM 1175 N N . ARG A 1 153 ? 19.819 -8.081 -16.814 1.00 64.94 153 ARG A N 1
ATOM 1176 C CA . ARG A 1 153 ? 18.569 -8.195 -17.579 1.00 64.94 153 ARG A CA 1
ATOM 1177 C C . ARG A 1 153 ? 17.814 -6.863 -17.695 1.00 64.94 153 ARG A C 1
ATOM 1179 O O . ARG A 1 153 ? 16.889 -6.773 -18.494 1.00 64.94 153 ARG A O 1
ATOM 1186 N N . PHE A 1 154 ? 18.187 -5.845 -16.916 1.00 67.12 154 PHE A N 1
ATOM 1187 C CA . PHE A 1 154 ? 17.470 -4.572 -16.798 1.00 67.12 154 PHE A CA 1
ATOM 1188 C C . PHE A 1 154 ? 18.418 -3.392 -17.070 1.00 67.12 154 PHE A C 1
ATOM 1190 O O . PHE A 1 154 ? 18.901 -2.753 -16.139 1.00 67.12 154 PHE A O 1
ATOM 1197 N N . PRO A 1 155 ? 18.727 -3.098 -18.349 1.00 63.19 155 PRO A N 1
ATOM 1198 C CA . PRO A 1 155 ? 19.687 -2.052 -18.707 1.00 63.19 155 PRO A CA 1
ATOM 1199 C C . PRO A 1 155 ? 19.191 -0.634 -18.379 1.00 63.19 155 PRO A C 1
ATOM 1201 O O . PRO A 1 155 ? 20.002 0.283 -18.276 1.00 63.19 155 PRO A O 1
ATOM 1204 N N . ALA A 1 156 ? 17.876 -0.448 -18.212 1.00 66.19 156 ALA A N 1
ATOM 1205 C CA . ALA A 1 156 ? 17.278 0.774 -17.689 1.00 66.19 156 ALA A CA 1
ATOM 1206 C C . ALA A 1 156 ? 16.840 0.545 -16.233 1.00 66.19 156 ALA A C 1
ATOM 1208 O O . ALA A 1 156 ? 15.988 -0.300 -15.962 1.00 66.19 156 ALA A O 1
ATOM 1209 N N . ALA A 1 157 ? 17.407 1.315 -15.303 1.00 67.81 157 ALA A N 1
ATOM 1210 C CA . ALA A 1 157 ? 17.142 1.217 -13.866 1.00 67.81 157 ALA A CA 1
ATOM 1211 C C . ALA A 1 157 ? 15.843 1.934 -13.440 1.00 67.81 157 ALA A C 1
ATOM 1213 O O . ALA A 1 157 ? 15.790 2.523 -12.365 1.00 67.81 157 ALA A O 1
ATOM 1214 N N . ALA A 1 158 ? 14.806 1.924 -14.285 1.00 76.69 158 ALA A N 1
ATOM 1215 C CA . ALA A 1 158 ? 13.530 2.556 -13.961 1.00 76.69 158 ALA A CA 1
ATOM 1216 C C . ALA A 1 158 ? 12.903 1.849 -12.744 1.00 76.69 158 ALA A C 1
ATOM 1218 O O . ALA A 1 158 ? 12.676 0.632 -12.806 1.00 76.69 158 ALA A O 1
ATOM 1219 N N . PRO A 1 159 ? 12.656 2.555 -11.628 1.00 86.88 159 PRO A N 1
ATOM 1220 C CA . PRO A 1 159 ? 12.088 1.931 -10.453 1.00 86.88 159 PRO A CA 1
ATOM 1221 C C . PRO A 1 159 ? 10.578 1.745 -10.604 1.00 86.88 159 PRO A C 1
ATOM 1223 O O . PRO A 1 159 ? 9.901 2.513 -11.294 1.00 86.88 159 PRO A O 1
ATOM 1226 N N . TYR A 1 160 ? 10.053 0.724 -9.930 1.00 89.44 160 TYR A N 1
ATOM 1227 C CA . TYR A 1 160 ? 8.614 0.524 -9.779 1.00 89.44 160 TYR A CA 1
ATOM 1228 C C . TYR A 1 160 ? 8.169 1.032 -8.417 1.00 89.44 160 TYR A C 1
ATOM 1230 O O . TYR A 1 160 ? 8.813 0.722 -7.409 1.00 89.44 160 TYR A O 1
ATOM 1238 N N . ALA A 1 161 ? 7.059 1.762 -8.378 1.00 93.31 161 ALA A N 1
ATOM 1239 C CA . ALA A 1 161 ? 6.519 2.290 -7.137 1.00 93.31 161 ALA A CA 1
ATOM 1240 C C . ALA A 1 161 ? 5.194 1.632 -6.733 1.00 93.31 161 ALA A C 1
ATOM 1242 O O . ALA A 1 161 ? 4.361 1.275 -7.569 1.00 93.31 161 ALA A O 1
ATOM 1243 N N . TYR A 1 162 ? 4.993 1.508 -5.423 1.00 95.44 162 TYR A N 1
ATOM 1244 C CA . TYR A 1 162 ? 3.738 1.089 -4.803 1.00 95.44 162 TYR A CA 1
ATOM 1245 C C . TYR A 1 162 ? 3.336 2.096 -3.733 1.00 95.44 162 TYR A C 1
ATOM 1247 O O . TYR A 1 162 ? 4.189 2.655 -3.041 1.00 95.44 162 TYR A O 1
ATOM 1255 N N . VAL A 1 163 ? 2.028 2.280 -3.575 1.00 97.56 163 VAL A N 1
ATOM 1256 C CA . VAL A 1 163 ? 1.429 3.119 -2.540 1.00 97.56 163 VAL A CA 1
ATOM 1257 C C . VAL A 1 163 ? 0.460 2.272 -1.725 1.00 97.56 163 VAL A C 1
ATOM 1259 O O . VAL A 1 163 ? -0.453 1.657 -2.271 1.00 97.56 163 VAL A O 1
ATOM 1262 N N . LEU A 1 164 ? 0.650 2.241 -0.411 1.00 97.94 164 LEU A N 1
ATOM 1263 C CA . LEU A 1 164 ? -0.264 1.634 0.545 1.00 97.94 164 LEU A CA 1
ATOM 1264 C C . LEU A 1 164 ? -1.041 2.742 1.255 1.00 97.94 164 LEU A C 1
ATOM 1266 O O . LEU A 1 164 ? -0.500 3.470 2.088 1.00 97.94 164 LEU A O 1
ATOM 1270 N N . TYR A 1 165 ? -2.326 2.856 0.944 1.00 98.19 165 TYR A N 1
ATOM 1271 C CA . TYR A 1 165 ? -3.220 3.774 1.636 1.00 98.19 165 TYR A CA 1
ATOM 1272 C C . TYR A 1 165 ? -3.640 3.175 2.978 1.00 98.19 165 TYR A C 1
ATOM 1274 O O . TYR A 1 165 ? -4.215 2.088 3.021 1.00 98.19 165 TYR A O 1
ATOM 1282 N N . VAL A 1 166 ? -3.320 3.867 4.070 1.00 98.19 166 VAL A N 1
ATOM 1283 C CA . VAL A 1 166 ? -3.382 3.327 5.432 1.00 98.19 166 VAL A CA 1
ATOM 1284 C C . VAL A 1 166 ? -4.790 3.430 6.021 1.00 98.19 166 VAL A C 1
ATOM 1286 O O . VAL A 1 166 ? -5.415 4.486 5.980 1.00 98.19 166 VAL A O 1
ATOM 1289 N N . TYR A 1 167 ? -5.249 2.339 6.634 1.00 98.06 167 TYR A N 1
ATOM 1290 C CA . TYR A 1 167 ? -6.408 2.294 7.516 1.00 98.06 167 TYR A CA 1
ATOM 1291 C C . TYR A 1 167 ? -5.956 1.994 8.947 1.00 98.06 167 TYR A C 1
ATOM 1293 O O . TYR A 1 167 ? -5.403 0.926 9.230 1.00 98.06 167 TYR A O 1
ATOM 1301 N N . LEU A 1 168 ? -6.240 2.915 9.863 1.00 97.19 168 LEU A N 1
ATOM 1302 C CA . LEU A 1 168 ? -6.052 2.701 11.291 1.00 97.19 168 LEU A CA 1
ATOM 1303 C C . LEU A 1 168 ? -7.411 2.464 11.954 1.00 97.19 168 LEU A C 1
ATOM 1305 O O . LEU A 1 168 ? -8.354 3.226 11.712 1.00 97.19 168 LEU A O 1
ATOM 1309 N N . PRO A 1 169 ? -7.536 1.436 12.808 1.00 94.44 169 PRO A N 1
ATOM 1310 C CA . PRO A 1 169 ? -8.751 1.257 13.576 1.00 94.44 169 PRO A CA 1
ATOM 1311 C C . PRO A 1 169 ? -8.959 2.476 14.487 1.00 94.44 169 PRO A C 1
ATOM 1313 O O . PRO A 1 169 ? -7.978 3.058 14.964 1.00 94.44 169 PRO A O 1
ATOM 1316 N N . PRO A 1 170 ? -10.214 2.871 14.757 1.00 88.81 170 PRO A N 1
ATOM 1317 C CA . PRO A 1 170 ? -10.495 3.913 15.732 1.00 88.81 170 PRO A CA 1
ATOM 1318 C C . PRO A 1 170 ? -9.808 3.580 17.056 1.00 88.81 170 PRO A C 1
ATOM 1320 O O . PRO A 1 170 ? -9.868 2.431 17.504 1.00 88.81 170 PRO A O 1
ATOM 1323 N N . ALA A 1 171 ? -9.170 4.570 17.684 1.00 75.69 171 ALA A N 1
ATOM 1324 C CA . ALA A 1 171 ? -8.598 4.386 19.008 1.00 75.69 171 ALA A CA 1
ATOM 1325 C C . ALA A 1 171 ? -9.710 3.902 19.946 1.00 75.69 171 ALA A C 1
ATOM 1327 O O . ALA A 1 171 ? -10.681 4.614 20.207 1.00 75.69 171 ALA A O 1
ATOM 1328 N N . THR A 1 172 ? -9.599 2.669 20.434 1.00 54.69 172 THR A N 1
ATOM 1329 C CA . THR A 1 172 ? -10.439 2.210 21.531 1.00 54.69 172 THR A CA 1
ATOM 1330 C C . THR A 1 172 ? -10.048 3.041 22.742 1.00 54.69 172 THR A C 1
ATOM 1332 O O . THR A 1 172 ? -8.999 2.795 23.335 1.00 54.69 172 THR A O 1
ATOM 1335 N N . HIS A 1 173 ? -10.855 4.043 23.099 1.00 41.97 173 HIS A N 1
ATOM 1336 C CA . HIS A 1 173 ? -10.794 4.629 24.431 1.00 41.97 173 HIS A CA 1
ATOM 1337 C C . HIS A 1 173 ? -11.044 3.493 25.426 1.00 41.97 173 HIS A C 1
ATOM 1339 O O . HIS A 1 173 ? -12.184 3.094 25.660 1.00 41.97 173 HIS A O 1
ATOM 1345 N N . ALA A 1 174 ? -9.972 2.931 25.979 1.00 40.19 174 ALA A N 1
ATOM 1346 C CA . ALA A 1 174 ? -10.064 2.178 27.210 1.00 40.19 174 ALA A CA 1
ATOM 1347 C C . ALA A 1 174 ? -10.470 3.197 28.278 1.00 40.19 174 ALA A C 1
ATOM 1349 O O . ALA A 1 174 ? -9.663 4.032 28.684 1.00 40.19 174 ALA A O 1
ATOM 1350 N N . ALA A 1 175 ? -11.744 3.187 28.668 1.00 34.84 175 ALA A N 1
ATOM 1351 C CA . ALA A 1 175 ? -12.164 3.866 29.880 1.00 34.84 175 ALA A CA 1
ATOM 1352 C C . ALA A 1 175 ? -11.302 3.313 31.031 1.00 34.84 175 ALA A C 1
ATOM 1354 O O . ALA A 1 175 ? -11.235 2.088 31.177 1.00 34.84 175 ALA A O 1
ATOM 1355 N N . PRO A 1 176 ? -10.613 4.154 31.821 1.00 43.84 176 PRO A N 1
ATOM 1356 C CA . PRO A 1 176 ? -10.009 3.674 33.051 1.00 43.84 176 PRO A CA 1
ATOM 1357 C C . PRO A 1 176 ? -11.153 3.179 33.941 1.00 43.84 176 PRO A C 1
ATOM 1359 O O . PRO A 1 176 ? -12.092 3.925 34.221 1.00 43.84 176 PRO A O 1
ATOM 1362 N N . GLY A 1 177 ? -11.117 1.891 34.289 1.00 50.34 177 GLY A N 1
ATOM 1363 C CA . GLY A 1 177 ? -12.067 1.290 35.219 1.00 50.34 177 GLY A CA 1
ATOM 1364 C C . GLY A 1 177 ? -12.073 2.064 36.536 1.00 50.34 177 GLY A C 1
ATOM 1365 O O . GLY A 1 177 ? -11.007 2.449 37.024 1.00 50.34 177 GLY A O 1
ATOM 1366 N N . GLY A 1 178 ? -13.279 2.339 37.033 1.00 36.41 178 GLY A N 1
ATOM 1367 C CA . GLY A 1 178 ? -13.518 2.922 38.354 1.00 36.41 178 GLY A CA 1
ATOM 1368 C C . GLY A 1 178 ? -13.347 1.929 39.492 1.00 36.41 178 GLY A C 1
ATOM 1369 O O . GLY A 1 178 ? -13.137 0.725 39.217 1.00 36.41 178 GLY A O 1
#